Protein AF-A0A959NIM5-F1 (afdb_monomer_lite)

Foldseek 3Di:
DVQCQKWKAFQDDDQRPPIRNRDDPVVVVPDPDPVRMDIDGDDDFDQPADDPPGGKGKDKAWDWDDDPPDPDTDTDFIKIFIAPAPDRHPVRCPPPPPTGIDGDDDDD

Sequence (108 aa):
SDLENYVLKPLFSFAGQGVVIDVTQKDLDNIADPENWILQRKVQYADIIPTPDVPAKAEIRMFYFWDENAKRPVAANNLGRMSKGKMIGVRYNKDKEWVGGNCCYFEK

Structure (mmCIF, N/CA/C/O backbone):
data_AF-A0A959NIM5-F1
#
_entry.id   AF-A0A959NIM5-F1
#
loop_
_atom_site.group_PDB
_atom_site.id
_atom_site.type_symbol
_atom_site.label_atom_id
_atom_site.label_alt_id
_atom_site.label_comp_id
_atom_site.label_asym_id
_atom_site.label_entity_id
_atom_site.label_seq_id
_atom_site.pdbx_PDB_ins_code
_atom_site.Cartn_x
_atom_site.Cartn_y
_atom_site.Cartn_z
_atom_site.occupancy
_atom_site.B_iso_or_equiv
_atom_site.auth_seq_id
_atom_site.auth_comp_id
_atom_site.auth_asym_id
_atom_site.auth_atom_id
_atom_site.pdbx_PDB_model_num
ATOM 1 N N . SER A 1 1 ? -13.090 -17.559 15.111 1.00 73.56 1 SER A N 1
ATOM 2 C CA . SER A 1 1 ? -12.327 -17.271 13.881 1.00 73.56 1 SER A CA 1
ATOM 3 C C . SER A 1 1 ? -11.274 -16.218 14.205 1.00 73.56 1 SER A C 1
ATOM 5 O O . SER A 1 1 ? -11.362 -15.644 15.283 1.00 73.56 1 SER A O 1
ATOM 7 N N . ASP A 1 2 ? -10.284 -16.007 13.336 1.00 91.75 2 ASP A N 1
ATOM 8 C CA . ASP A 1 2 ? -9.166 -15.054 13.500 1.00 91.75 2 ASP A CA 1
ATOM 9 C C . ASP A 1 2 ? -9.282 -13.843 12.545 1.00 91.75 2 ASP A C 1
ATOM 11 O O . ASP A 1 2 ? -8.280 -13.267 12.105 1.00 91.75 2 ASP A O 1
ATOM 15 N N . LEU A 1 3 ? -10.523 -13.478 12.187 1.00 93.75 3 LEU A N 1
ATOM 16 C CA . LEU A 1 3 ? -10.856 -12.489 11.150 1.00 93.75 3 LEU A CA 1
ATOM 17 C C . LEU A 1 3 ? -10.297 -11.093 11.436 1.00 93.75 3 LEU A C 1
ATOM 19 O O . LEU A 1 3 ? -10.039 -10.332 10.504 1.00 93.75 3 LEU A O 1
ATOM 23 N N . GLU A 1 4 ? -10.030 -10.763 12.698 1.00 90.62 4 GLU A N 1
ATOM 24 C CA . GLU A 1 4 ? -9.379 -9.519 13.099 1.00 90.62 4 GLU A CA 1
ATOM 25 C C . GLU A 1 4 ? -7.996 -9.336 12.457 1.00 90.62 4 GLU A C 1
ATOM 27 O O . GLU A 1 4 ? -7.542 -8.199 12.308 1.00 90.62 4 GLU A O 1
ATOM 32 N N . ASN A 1 5 ? -7.361 -10.426 12.011 1.00 92.81 5 ASN A N 1
ATOM 33 C CA . ASN A 1 5 ? -6.074 -10.433 11.320 1.00 92.81 5 ASN A CA 1
ATOM 34 C C . ASN A 1 5 ? -6.195 -10.338 9.795 1.00 92.81 5 ASN A C 1
ATOM 36 O O . ASN A 1 5 ? -5.178 -10.434 9.110 1.00 92.81 5 ASN A O 1
ATOM 40 N N . TYR A 1 6 ? -7.393 -10.148 9.239 1.00 94.06 6 TYR A N 1
ATOM 41 C CA . TYR A 1 6 ? -7.635 -10.141 7.797 1.00 94.06 6 TYR A CA 1
ATOM 42 C C . TYR A 1 6 ? -8.339 -8.868 7.335 1.00 94.06 6 TYR A C 1
ATOM 44 O O . TYR A 1 6 ? -9.096 -8.241 8.067 1.00 94.06 6 TYR A O 1
ATOM 52 N N . VAL A 1 7 ? -8.070 -8.489 6.090 1.00 93.00 7 VAL A N 1
ATOM 53 C CA . VAL A 1 7 ? -8.846 -7.508 5.334 1.00 93.00 7 VAL A CA 1
ATOM 54 C C . VAL A 1 7 ? -9.538 -8.221 4.183 1.00 93.00 7 VAL A C 1
ATOM 56 O O . VAL A 1 7 ? -8.939 -9.073 3.523 1.00 93.00 7 VAL A O 1
ATOM 59 N N . LEU A 1 8 ? -10.787 -7.859 3.931 1.00 94.12 8 LEU A N 1
ATOM 60 C CA . LEU A 1 8 ? -11.576 -8.376 2.823 1.00 94.12 8 LEU A CA 1
ATOM 61 C C . LEU A 1 8 ? -11.510 -7.365 1.677 1.00 94.12 8 LEU A C 1
ATOM 63 O O . LEU A 1 8 ? -11.787 -6.176 1.868 1.00 94.12 8 LEU A O 1
ATOM 67 N N . LYS A 1 9 ? -11.093 -7.823 0.496 1.00 93.12 9 LYS A N 1
ATOM 68 C CA . LYS A 1 9 ? -10.890 -6.973 -0.680 1.00 93.12 9 LYS A CA 1
ATOM 69 C C . LYS A 1 9 ? -11.638 -7.529 -1.888 1.00 93.12 9 LYS A C 1
ATOM 71 O O . LYS A 1 9 ? -11.490 -8.716 -2.169 1.00 93.12 9 LYS A O 1
ATOM 76 N N . PRO A 1 10 ? -12.362 -6.695 -2.642 1.00 92.62 10 PRO A N 1
ATOM 77 C CA . PRO A 1 10 ? -12.860 -7.087 -3.953 1.00 92.62 10 PRO A CA 1
ATOM 78 C C . PRO A 1 10 ? -11.693 -7.142 -4.952 1.00 92.62 10 PRO A C 1
ATOM 80 O O . PRO A 1 10 ? -10.829 -6.257 -4.958 1.00 92.62 10 PRO A O 1
ATOM 83 N N . LEU A 1 11 ? -11.672 -8.163 -5.809 1.00 90.56 11 LEU A N 1
ATOM 84 C CA . LEU A 1 11 ? -10.654 -8.346 -6.853 1.00 90.56 11 LEU A CA 1
ATOM 85 C C . LEU A 1 11 ? -10.681 -7.201 -7.870 1.00 90.56 11 LEU A C 1
ATOM 87 O O . LEU A 1 11 ? -9.636 -6.727 -8.314 1.00 90.56 11 LEU A O 1
ATOM 91 N N . PHE A 1 12 ? -11.880 -6.711 -8.179 1.00 85.12 12 PHE A N 1
ATOM 92 C CA . PHE A 1 12 ? -12.110 -5.616 -9.112 1.00 85.12 12 PHE A CA 1
ATOM 93 C C . PHE A 1 12 ? -12.582 -4.377 -8.345 1.00 85.12 12 PHE A C 1
ATOM 95 O O . PHE A 1 12 ? -13.771 -4.077 -8.282 1.00 85.12 12 PHE A O 1
ATOM 102 N N . SER A 1 13 ? -11.647 -3.646 -7.732 1.00 74.44 13 SER A N 1
ATOM 103 C CA . SER A 1 13 ? -11.927 -2.315 -7.177 1.00 74.44 13 SER A CA 1
ATOM 104 C C . SER A 1 13 ? -10.965 -1.260 -7.677 1.00 74.44 13 SER A C 1
ATOM 106 O O . SER A 1 13 ? -9.771 -1.494 -7.864 1.00 74.44 13 SER A O 1
ATOM 108 N N . PHE A 1 14 ? -11.494 -0.050 -7.831 1.00 60.19 14 PHE A N 1
ATOM 109 C CA . PHE A 1 14 ? -10.698 1.127 -8.120 1.00 60.19 14 PHE A CA 1
ATOM 110 C C . PHE A 1 14 ? -10.446 1.924 -6.834 1.00 60.19 14 PHE A C 1
ATOM 112 O O . PHE A 1 14 ? -11.336 2.100 -6.002 1.00 60.19 14 PHE A O 1
ATOM 119 N N . ALA A 1 15 ? -9.207 2.390 -6.651 1.00 62.06 15 ALA A N 1
ATOM 120 C CA . ALA A 1 15 ? -8.782 3.249 -5.538 1.00 62.06 15 ALA A CA 1
ATOM 121 C C . ALA A 1 15 ? -9.094 2.735 -4.107 1.00 62.06 15 ALA A C 1
ATOM 123 O O . ALA A 1 15 ? -9.179 3.531 -3.172 1.00 62.06 15 ALA A O 1
ATOM 124 N N . GLY A 1 16 ? -9.230 1.417 -3.913 1.00 61.09 16 GLY A N 1
ATOM 125 C CA . GLY A 1 16 ? -9.499 0.815 -2.600 1.00 61.09 16 GLY A CA 1
ATOM 126 C C . GLY A 1 16 ? -10.950 0.946 -2.121 1.00 61.09 16 GLY A C 1
ATOM 127 O O . GLY A 1 16 ? -11.218 0.771 -0.933 1.00 61.09 16 GLY A O 1
ATOM 128 N N . GLN A 1 17 ? -11.891 1.261 -3.015 1.00 70.38 17 GLN A N 1
ATOM 129 C CA . GLN A 1 17 ? -13.317 1.200 -2.697 1.00 70.38 17 GLN A CA 1
ATOM 130 C C . GLN A 1 17 ? -13.754 -0.246 -2.421 1.00 70.38 17 GLN A C 1
ATOM 132 O O . GLN A 1 17 ? -13.360 -1.165 -3.131 1.00 70.38 17 GLN A O 1
ATOM 137 N N . GLY A 1 18 ? -14.562 -0.445 -1.377 1.00 81.62 18 GLY A N 1
ATOM 138 C CA . GLY A 1 18 ? -15.073 -1.766 -0.992 1.00 81.62 18 GLY A CA 1
ATOM 139 C C . GLY A 1 18 ? -14.138 -2.603 -0.112 1.00 81.62 18 GLY A C 1
ATOM 140 O O . GLY A 1 18 ? -14.501 -3.712 0.256 1.00 81.62 18 GLY A O 1
ATOM 141 N N . VAL A 1 19 ? -12.959 -2.093 0.267 1.00 88.19 19 VAL A N 1
ATOM 142 C CA . VAL A 1 19 ? -12.075 -2.793 1.213 1.00 88.19 19 VAL A CA 1
ATOM 143 C C . VAL A 1 19 ? -12.641 -2.711 2.632 1.00 88.19 19 VAL A C 1
ATOM 145 O O . VAL A 1 19 ? -12.777 -1.618 3.186 1.00 88.19 19 VAL A O 1
ATOM 148 N N . VAL A 1 20 ? -12.899 -3.866 3.246 1.00 90.44 20 VAL A N 1
ATOM 149 C CA . VAL A 1 20 ? -13.317 -3.978 4.649 1.00 90.44 20 VAL A CA 1
ATOM 150 C C . VAL A 1 20 ? -12.094 -4.320 5.495 1.00 90.44 20 VAL A C 1
ATOM 152 O O . VAL A 1 20 ? -11.465 -5.363 5.317 1.00 90.44 20 VAL A O 1
ATOM 155 N N . ILE A 1 21 ? -11.716 -3.403 6.389 1.00 86.06 21 ILE A N 1
ATOM 156 C CA . ILE A 1 21 ? -10.507 -3.546 7.214 1.00 86.06 21 ILE A CA 1
ATOM 157 C C . ILE A 1 21 ? -10.778 -4.435 8.425 1.00 86.06 21 ILE A C 1
ATOM 159 O O . ILE A 1 21 ? -9.975 -5.305 8.739 1.00 86.06 21 ILE A O 1
ATOM 163 N N . ASP A 1 22 ? -11.884 -4.202 9.121 1.00 88.25 22 ASP A N 1
ATOM 164 C CA . ASP A 1 22 ? -12.235 -4.919 10.343 1.00 88.25 22 ASP A CA 1
ATOM 165 C C . ASP A 1 22 ? -13.335 -5.924 10.005 1.00 88.25 22 ASP A C 1
ATOM 167 O O . ASP A 1 22 ? -14.516 -5.668 10.211 1.00 88.25 22 ASP A O 1
ATOM 171 N N . VAL A 1 23 ? -12.914 -7.026 9.377 1.00 93.62 23 VAL A N 1
ATOM 172 C CA . VAL A 1 23 ? -13.804 -8.063 8.847 1.00 93.62 23 VAL A CA 1
ATOM 173 C C . VAL A 1 23 ? -14.526 -8.773 9.984 1.00 93.62 23 VAL A C 1
ATOM 175 O O . VAL A 1 23 ? -13.910 -9.259 10.933 1.00 93.62 23 VAL A O 1
ATOM 178 N N . THR A 1 24 ? -15.839 -8.888 9.850 1.00 95.06 24 THR A N 1
ATOM 179 C CA . THR A 1 24 ? -16.698 -9.691 10.714 1.00 95.06 24 THR A CA 1
ATOM 180 C C . THR A 1 24 ? -17.233 -10.901 9.957 1.00 95.06 24 THR A C 1
ATOM 182 O O . THR A 1 24 ? -17.240 -10.930 8.727 1.00 95.06 24 THR A O 1
ATOM 185 N N . GLN A 1 25 ? -17.734 -11.904 10.682 1.00 95.38 25 GLN A N 1
ATOM 186 C CA . GLN A 1 25 ? -18.388 -13.053 10.047 1.00 95.38 25 GLN A CA 1
ATOM 187 C C . GLN A 1 25 ? -19.575 -12.613 9.175 1.00 95.38 25 GLN A C 1
ATOM 189 O O . GLN A 1 25 ? -19.734 -13.085 8.057 1.00 95.38 25 GLN A O 1
ATOM 194 N N . LYS A 1 26 ? -20.329 -11.610 9.641 1.00 95.56 26 LYS A N 1
ATOM 195 C CA . LYS A 1 26 ? -21.452 -11.027 8.906 1.00 95.56 26 LYS A CA 1
ATOM 196 C C . LYS A 1 26 ? -21.030 -10.429 7.560 1.00 95.56 26 LYS A C 1
ATOM 198 O O . LYS A 1 26 ? -21.818 -10.464 6.621 1.00 95.56 26 LYS A O 1
ATOM 203 N N . ASP A 1 27 ? -19.827 -9.868 7.450 1.00 94.69 27 ASP A N 1
ATOM 204 C CA . ASP A 1 27 ? -19.350 -9.326 6.173 1.00 94.69 27 ASP A CA 1
ATOM 205 C C . ASP A 1 27 ? -19.138 -10.436 5.146 1.00 94.69 27 ASP A C 1
ATOM 207 O O . ASP A 1 27 ? -19.450 -10.231 3.981 1.00 94.69 27 ASP A O 1
ATOM 211 N N . LEU A 1 28 ? -18.669 -11.610 5.585 1.00 94.38 28 LEU A N 1
ATOM 212 C CA . LEU A 1 28 ? -18.478 -12.785 4.731 1.00 94.38 28 LEU A CA 1
ATOM 213 C C . LEU A 1 28 ? -19.809 -13.405 4.314 1.00 94.38 28 LEU A C 1
ATOM 215 O O . LEU A 1 28 ? -20.003 -13.712 3.142 1.00 94.38 28 LEU A O 1
ATOM 219 N N . ASP A 1 29 ? -20.732 -13.541 5.264 1.00 95.25 29 ASP A N 1
ATOM 220 C CA . ASP A 1 29 ? -22.033 -14.169 5.029 1.00 95.25 29 ASP A CA 1
ATOM 221 C C . ASP A 1 29 ? -22.904 -13.361 4.047 1.00 95.25 29 ASP A C 1
ATOM 223 O O . ASP A 1 29 ? -23.781 -13.917 3.393 1.00 95.25 29 ASP A O 1
ATOM 227 N N . ASN A 1 30 ? -22.664 -12.049 3.930 1.00 94.81 30 ASN A N 1
ATOM 228 C CA . ASN A 1 30 ? -23.399 -11.158 3.027 1.00 94.81 30 ASN A CA 1
ATOM 229 C C . ASN A 1 30 ? -22.765 -11.021 1.629 1.00 94.81 30 ASN A C 1
ATOM 231 O O . ASN A 1 30 ?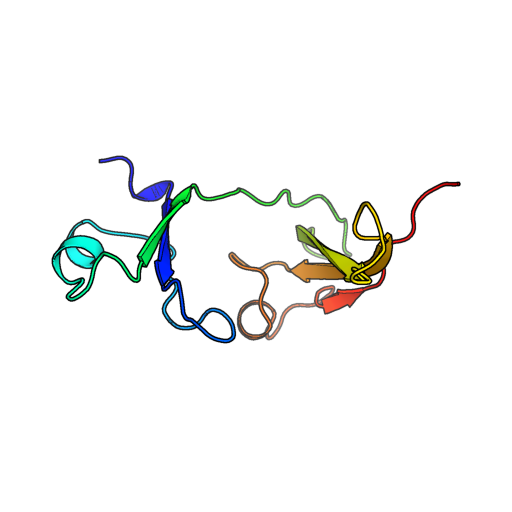 -23.273 -10.245 0.815 1.00 94.81 30 ASN A O 1
ATOM 235 N N . ILE A 1 31 ? -21.663 -11.719 1.331 1.00 93.00 31 ILE A N 1
ATOM 236 C CA . ILE A 1 31 ? -21.050 -11.675 -0.003 1.00 93.00 31 ILE A CA 1
ATOM 237 C C . ILE A 1 31 ? -21.896 -12.502 -0.974 1.00 93.00 31 ILE A C 1
ATOM 239 O O . ILE A 1 31 ? -22.005 -13.715 -0.826 1.00 93.00 31 ILE A O 1
ATOM 243 N N . ALA A 1 32 ? -22.452 -11.847 -1.996 1.00 93.31 32 ALA A N 1
ATOM 244 C CA . ALA A 1 32 ? -23.234 -12.518 -3.034 1.00 93.31 32 ALA A CA 1
ATOM 245 C C . ALA A 1 32 ? -22.367 -13.369 -3.983 1.00 93.31 32 ALA A C 1
ATOM 247 O O . ALA A 1 32 ? -22.731 -14.508 -4.257 1.00 93.31 32 ALA A O 1
ATOM 248 N N . ASP A 1 33 ? -21.211 -12.838 -4.414 1.00 93.75 33 ASP A N 1
ATOM 249 C CA . ASP A 1 33 ? -20.307 -13.471 -5.394 1.00 93.75 33 ASP A CA 1
ATOM 250 C C . ASP A 1 33 ? -18.891 -13.675 -4.800 1.00 93.75 33 ASP A C 1
ATOM 252 O O . ASP A 1 33 ? -17.990 -12.864 -5.058 1.00 93.75 33 ASP A O 1
ATOM 256 N N . PRO A 1 34 ? -18.663 -14.690 -3.939 1.00 93.62 34 PRO A N 1
ATOM 257 C CA . PRO A 1 34 ? -17.408 -14.867 -3.199 1.00 93.62 34 PRO A CA 1
ATOM 258 C C . PRO A 1 34 ? -16.148 -14.980 -4.064 1.00 93.62 34 PRO A C 1
ATOM 260 O O . PRO A 1 34 ? -15.072 -14.578 -3.624 1.00 93.62 34 PRO A O 1
ATOM 263 N N . GLU A 1 35 ? -16.260 -15.476 -5.296 1.00 94.38 35 GLU A N 1
ATOM 264 C CA . GLU A 1 35 ? -15.155 -15.600 -6.253 1.00 94.38 35 GLU A CA 1
ATOM 265 C C . GLU A 1 35 ? -14.540 -14.253 -6.653 1.00 94.38 35 GLU A C 1
ATOM 267 O O . GLU A 1 35 ? -13.393 -14.203 -7.094 1.00 94.38 35 GLU A O 1
ATOM 272 N N . ASN A 1 36 ? -15.277 -13.155 -6.462 1.00 94.25 36 ASN A N 1
ATOM 273 C CA . ASN A 1 36 ? -14.819 -11.799 -6.750 1.00 94.25 36 ASN A CA 1
ATOM 274 C C . ASN A 1 36 ? -14.132 -11.130 -5.553 1.00 94.25 36 ASN A C 1
ATOM 276 O O . ASN A 1 36 ? -13.843 -9.930 -5.602 1.00 94.25 36 ASN A O 1
ATOM 280 N N . TRP A 1 37 ? -13.851 -11.877 -4.483 1.00 94.75 37 TRP A N 1
ATOM 281 C CA . TRP A 1 37 ? -13.272 -11.363 -3.248 1.00 94.75 37 TRP A CA 1
ATOM 282 C C . TRP A 1 37 ? -12.069 -12.181 -2.789 1.00 94.75 37 TRP A C 1
ATOM 284 O O . TRP A 1 37 ? -11.923 -13.365 -3.078 1.00 94.75 37 TRP A O 1
ATOM 294 N N . ILE A 1 38 ? -11.192 -11.532 -2.028 1.00 95.31 38 ILE A N 1
ATOM 295 C CA . ILE A 1 38 ? -10.058 -12.174 -1.375 1.00 95.31 38 ILE A CA 1
ATOM 296 C C . ILE A 1 38 ? -9.953 -11.727 0.081 1.00 95.31 38 ILE A C 1
ATOM 298 O O . ILE A 1 38 ? -10.033 -10.536 0.400 1.00 95.31 38 ILE A O 1
ATOM 302 N N . LEU A 1 39 ? -9.725 -12.697 0.965 1.00 95.19 39 LEU A N 1
ATOM 303 C CA . LEU A 1 39 ? -9.259 -12.447 2.322 1.00 95.19 39 LEU A CA 1
ATOM 304 C C . LEU A 1 39 ? -7.738 -12.388 2.321 1.00 95.19 39 LEU A C 1
ATOM 306 O O . LEU A 1 39 ? -7.053 -13.363 2.017 1.00 95.19 39 LEU A O 1
ATOM 310 N N . GLN A 1 40 ? -7.202 -11.231 2.688 1.00 94.12 40 GLN A N 1
ATOM 311 C CA . GLN A 1 40 ? -5.769 -11.006 2.772 1.00 94.12 40 GLN A CA 1
ATOM 312 C C . GLN A 1 40 ? -5.382 -10.738 4.221 1.00 94.12 40 GLN A C 1
ATOM 314 O O . GLN A 1 40 ? -5.968 -9.880 4.876 1.00 94.12 40 GLN A O 1
ATOM 319 N N . ARG A 1 41 ? -4.360 -11.434 4.720 1.00 93.31 41 ARG A N 1
ATOM 320 C CA . ARG A 1 41 ? -3.826 -11.177 6.060 1.00 93.31 41 ARG A CA 1
ATOM 321 C C . ARG A 1 41 ? -3.333 -9.726 6.170 1.00 93.31 41 ARG A C 1
ATOM 323 O O . ARG A 1 41 ? -2.666 -9.215 5.266 1.00 93.31 41 ARG A O 1
ATOM 330 N N . LYS A 1 42 ? -3.674 -9.062 7.275 1.00 89.31 42 LYS A N 1
ATOM 331 C CA . LYS A 1 42 ? -3.222 -7.713 7.619 1.00 89.31 42 LYS A CA 1
ATOM 332 C C . LYS A 1 42 ? -1.706 -7.697 7.729 1.00 89.31 42 LYS A C 1
ATOM 334 O O . LYS A 1 42 ? -1.097 -8.587 8.317 1.00 89.31 42 LYS A O 1
ATOM 339 N N . VAL A 1 43 ? -1.117 -6.636 7.197 1.00 87.19 43 VAL A N 1
ATOM 340 C CA . VAL A 1 43 ? 0.283 -6.300 7.428 1.00 87.19 43 VAL A CA 1
ATOM 341 C C . VAL A 1 43 ? 0.307 -5.112 8.373 1.00 87.19 43 VAL A C 1
ATOM 343 O O . VAL A 1 43 ? -0.342 -4.094 8.118 1.00 87.19 43 VAL A O 1
ATOM 346 N N . GLN A 1 44 ? 1.048 -5.246 9.468 1.00 85.94 44 GLN A N 1
ATOM 347 C CA . GLN A 1 44 ? 1.344 -4.117 10.331 1.00 85.94 44 GLN A CA 1
ATOM 348 C C . GLN A 1 44 ? 2.502 -3.335 9.717 1.00 85.94 44 GLN A C 1
ATOM 350 O O . GLN A 1 44 ? 3.639 -3.797 9.679 1.00 85.94 44 GLN A O 1
ATOM 355 N N . TYR A 1 45 ? 2.197 -2.145 9.215 1.00 88.38 45 TYR A N 1
ATOM 356 C CA . TYR A 1 45 ? 3.218 -1.207 8.772 1.00 88.38 45 TYR A CA 1
ATOM 357 C C . TYR A 1 45 ? 3.990 -0.683 9.981 1.00 88.38 45 TYR A C 1
ATOM 359 O O . TYR A 1 45 ? 3.379 -0.280 10.972 1.00 88.38 45 TYR A O 1
ATOM 367 N N . ALA A 1 46 ? 5.315 -0.671 9.877 1.00 90.12 46 ALA A N 1
ATOM 368 C CA . ALA A 1 46 ? 6.178 -0.157 10.924 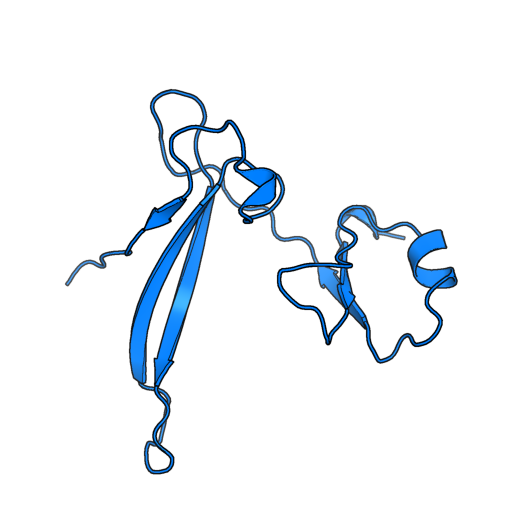1.00 90.12 46 ALA A CA 1
ATOM 369 C C . ALA A 1 46 ? 6.246 1.383 10.871 1.00 90.12 46 ALA A C 1
ATOM 371 O O . ALA A 1 46 ? 6.466 1.971 9.809 1.00 90.12 46 ALA A O 1
ATOM 372 N N . ASP A 1 47 ? 6.069 2.020 12.027 1.00 91.00 47 ASP A N 1
ATOM 373 C CA . ASP A 1 47 ? 6.114 3.474 12.232 1.00 91.00 47 ASP A CA 1
ATOM 374 C C . ASP A 1 47 ? 7.566 3.959 12.378 1.00 91.00 47 ASP A C 1
ATOM 376 O O . ASP A 1 47 ? 7.987 4.405 13.443 1.00 91.00 47 ASP A O 1
ATOM 380 N N . ILE A 1 48 ? 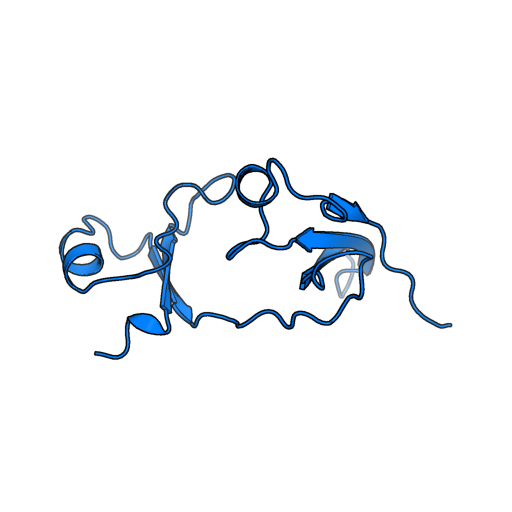8.372 3.780 11.330 1.00 92.44 48 ILE A N 1
ATOM 381 C CA . ILE A 1 48 ? 9.838 3.899 11.428 1.00 92.44 48 ILE A CA 1
ATOM 382 C C . ILE A 1 48 ? 10.415 5.183 10.849 1.00 92.44 48 ILE A C 1
ATOM 384 O O . ILE A 1 48 ? 11.608 5.411 11.015 1.00 92.44 48 ILE A O 1
ATOM 388 N N . ILE A 1 49 ? 9.625 6.003 10.153 1.00 93.25 49 ILE A N 1
ATOM 389 C CA . ILE A 1 49 ? 10.142 7.237 9.560 1.00 93.25 49 ILE A CA 1
ATOM 390 C C . ILE A 1 49 ? 9.929 8.382 10.549 1.00 93.25 49 ILE A C 1
ATOM 392 O O . ILE A 1 49 ? 8.778 8.771 10.766 1.00 93.25 49 ILE A O 1
ATOM 396 N N . PRO A 1 50 ? 10.996 8.937 11.154 1.00 95.75 50 PRO A N 1
ATOM 397 C CA . PRO A 1 50 ? 10.854 10.041 12.088 1.00 95.75 50 PRO A CA 1
ATOM 398 C C . PRO A 1 50 ? 10.303 11.274 11.374 1.00 95.75 50 PRO A C 1
ATOM 400 O O . PRO A 1 50 ? 10.740 11.628 10.279 1.00 95.75 50 PRO A O 1
ATOM 403 N N . THR A 1 51 ? 9.361 11.947 12.020 1.00 94.88 51 THR A N 1
ATOM 404 C CA . THR A 1 51 ? 8.854 13.262 11.618 1.00 94.88 51 THR A CA 1
ATOM 405 C C . THR A 1 51 ? 8.816 14.158 12.861 1.00 94.88 51 THR A C 1
ATOM 407 O O . THR A 1 51 ? 8.938 13.644 13.974 1.00 94.88 51 THR A O 1
ATOM 410 N N . PRO A 1 52 ? 8.663 15.486 12.721 1.00 96.31 52 PRO A N 1
ATOM 411 C CA . PRO A 1 52 ? 8.631 16.406 13.866 1.00 96.31 52 PRO A CA 1
ATOM 412 C C . PRO A 1 52 ? 7.511 16.174 14.895 1.00 96.31 52 PRO A C 1
ATOM 414 O O . PRO A 1 52 ? 7.555 16.748 15.977 1.00 96.31 52 PRO A O 1
ATOM 417 N N . ASP A 1 53 ? 6.507 15.369 14.558 1.00 93.25 53 ASP A N 1
ATOM 418 C CA . ASP A 1 53 ? 5.352 15.039 15.389 1.00 93.25 53 ASP A CA 1
ATOM 419 C C . ASP A 1 53 ? 5.303 13.536 15.739 1.00 93.25 53 ASP A C 1
ATOM 421 O O . ASP A 1 53 ? 5.945 13.101 16.692 1.00 93.25 53 ASP A O 1
ATOM 425 N N . VAL A 1 54 ? 4.548 12.724 14.993 1.00 93.50 54 VAL A N 1
ATOM 426 C CA . VAL A 1 54 ? 4.423 11.276 15.200 1.00 93.50 54 VAL A CA 1
ATOM 427 C C . VAL A 1 54 ? 5.054 10.541 14.026 1.00 93.50 54 VAL A C 1
ATOM 429 O O . VAL A 1 54 ? 4.785 10.936 12.894 1.00 93.50 54 VAL A O 1
ATOM 432 N N . PRO A 1 55 ? 5.822 9.459 14.238 1.00 94.94 55 PRO A N 1
ATOM 433 C CA . PRO A 1 55 ? 6.471 8.761 13.138 1.00 94.94 55 PRO A CA 1
ATOM 434 C C . PRO A 1 55 ? 5.491 8.347 12.037 1.00 94.94 55 PRO A C 1
ATOM 436 O O . PRO A 1 55 ? 4.335 7.991 12.285 1.00 94.94 55 PRO A O 1
ATOM 439 N N . ALA A 1 56 ? 5.964 8.399 10.799 1.00 94.25 56 ALA A N 1
ATOM 440 C CA . ALA A 1 56 ? 5.203 7.996 9.634 1.00 94.25 56 ALA A CA 1
ATOM 441 C C . ALA A 1 56 ? 5.559 6.569 9.194 1.00 94.25 56 ALA A C 1
ATOM 443 O O . ALA A 1 56 ? 6.670 6.067 9.381 1.00 94.25 56 ALA A O 1
ATOM 444 N N . LYS A 1 57 ? 4.589 5.937 8.538 1.00 93.62 57 LYS A N 1
ATOM 445 C CA . LYS A 1 57 ? 4.704 4.649 7.851 1.00 93.62 57 LYS A CA 1
ATOM 446 C C . LYS A 1 57 ? 5.068 4.895 6.400 1.00 93.62 57 LYS A C 1
ATOM 448 O O . LYS A 1 57 ? 4.594 5.867 5.804 1.00 93.62 57 LYS A O 1
ATOM 453 N N . ALA A 1 58 ? 5.808 3.961 5.817 1.00 91.69 58 ALA A N 1
ATOM 454 C CA . ALA A 1 58 ? 6.151 3.978 4.405 1.00 91.69 58 ALA A CA 1
ATOM 455 C C . ALA A 1 58 ? 5.623 2.731 3.690 1.00 91.69 58 ALA A C 1
ATOM 457 O O . ALA A 1 58 ? 5.668 1.617 4.209 1.00 91.69 58 ALA A O 1
ATOM 458 N N . GLU A 1 59 ? 5.166 2.926 2.460 1.00 92.81 59 GLU A N 1
ATOM 459 C CA . GLU A 1 59 ? 4.989 1.863 1.480 1.00 92.81 59 GLU A CA 1
ATOM 460 C C . GLU A 1 59 ? 5.741 2.240 0.208 1.00 92.81 59 GLU A C 1
ATOM 462 O O . GLU A 1 59 ? 5.615 3.364 -0.272 1.00 92.81 59 GLU A O 1
ATOM 467 N N . ILE A 1 60 ? 6.507 1.306 -0.350 1.00 92.56 60 ILE A N 1
ATOM 468 C CA . ILE A 1 60 ? 7.248 1.524 -1.591 1.00 92.56 60 ILE A CA 1
ATOM 469 C C . ILE A 1 60 ? 6.521 0.797 -2.715 1.00 92.56 60 ILE A C 1
ATOM 471 O O . ILE A 1 60 ? 6.373 -0.425 -2.697 1.00 92.56 60 ILE A O 1
ATOM 475 N N . ARG A 1 61 ? 6.078 1.555 -3.713 1.00 94.25 61 ARG A N 1
ATOM 476 C CA . ARG A 1 61 ? 5.529 1.014 -4.952 1.00 94.25 61 ARG A CA 1
ATOM 477 C C . ARG A 1 61 ? 6.622 0.968 -6.004 1.00 94.25 61 ARG A C 1
ATOM 479 O O . ARG A 1 61 ? 7.156 2.006 -6.374 1.00 94.25 61 ARG A O 1
ATOM 486 N N . MET A 1 62 ? 6.908 -0.224 -6.506 1.00 94.81 62 MET A N 1
ATOM 487 C CA . MET A 1 62 ? 7.896 -0.443 -7.557 1.00 94.81 62 MET A CA 1
ATOM 488 C C . MET A 1 62 ? 7.209 -0.477 -8.921 1.00 94.81 62 MET A C 1
ATOM 490 O O . MET A 1 62 ? 6.194 -1.154 -9.088 1.00 94.81 62 MET A O 1
ATOM 494 N N . PHE A 1 63 ? 7.764 0.244 -9.890 1.0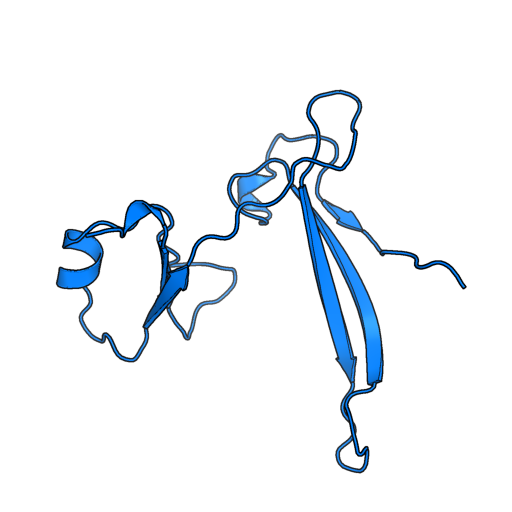0 95.00 63 PHE A N 1
ATOM 495 C CA . PHE A 1 63 ? 7.290 0.253 -11.270 1.00 95.00 63 PHE A CA 1
ATOM 496 C C . PHE A 1 63 ? 8.274 -0.503 -12.142 1.00 95.00 63 PHE A C 1
ATOM 498 O O . PHE A 1 63 ? 9.486 -0.292 -12.059 1.00 95.00 63 PHE A O 1
ATOM 505 N N . TYR A 1 64 ? 7.732 -1.345 -13.009 1.00 95.69 64 TYR A N 1
ATOM 506 C CA . TYR A 1 64 ? 8.505 -2.117 -13.959 1.00 95.69 64 TYR A CA 1
ATOM 507 C C . TYR A 1 64 ? 7.953 -1.917 -15.364 1.00 95.69 64 TYR A C 1
ATOM 509 O O . TYR A 1 64 ? 6.737 -1.858 -15.545 1.00 95.69 64 TYR A O 1
ATOM 517 N N . PHE A 1 65 ? 8.847 -1.873 -16.346 1.00 96.06 65 PHE A N 1
ATOM 518 C CA . PHE A 1 65 ? 8.489 -2.056 -17.747 1.00 96.06 65 PHE A CA 1
ATOM 519 C C . PHE A 1 65 ? 8.849 -3.469 -18.175 1.00 96.06 65 PHE A C 1
ATOM 521 O O . PHE A 1 65 ? 9.935 -3.962 -17.865 1.00 96.06 65 PHE A O 1
ATOM 528 N N . TRP A 1 66 ? 7.937 -4.119 -18.887 1.00 97.06 66 TRP A N 1
ATOM 529 C CA . TRP A 1 66 ? 8.171 -5.439 -19.446 1.00 97.06 66 TRP A CA 1
ATOM 530 C C . TRP A 1 66 ? 7.928 -5.392 -20.949 1.00 97.06 66 TRP A C 1
ATOM 532 O O . TRP A 1 66 ? 6.790 -5.382 -21.401 1.00 97.06 66 TRP A O 1
ATOM 542 N N . ASP A 1 67 ? 9.024 -5.313 -21.700 1.00 95.12 67 ASP A N 1
ATOM 543 C CA . ASP A 1 67 ? 9.004 -5.491 -23.150 1.00 95.12 67 ASP A CA 1
ATOM 544 C C . ASP A 1 67 ? 8.711 -6.959 -23.489 1.00 95.12 67 ASP A C 1
ATOM 546 O O . ASP A 1 67 ? 9.232 -7.855 -22.822 1.00 95.12 67 ASP A O 1
ATOM 550 N N . GLU A 1 68 ? 7.916 -7.210 -24.530 1.00 95.19 68 GLU A N 1
ATOM 551 C CA . GLU A 1 68 ? 7.513 -8.562 -24.946 1.00 95.19 68 GLU A CA 1
ATOM 552 C C . GLU A 1 68 ? 8.711 -9.491 -25.208 1.00 95.19 68 GLU A C 1
ATOM 554 O O . GLU A 1 68 ? 8.63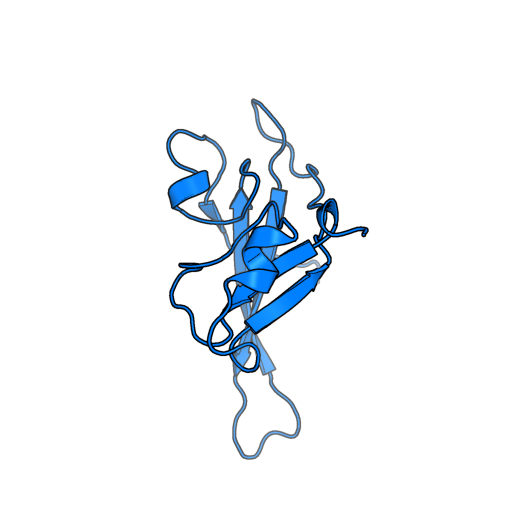5 -10.691 -24.945 1.00 95.19 68 GLU A O 1
ATOM 559 N N . ASN A 1 69 ? 9.842 -8.944 -25.665 1.00 96.06 69 ASN A N 1
ATOM 560 C CA . ASN A 1 69 ? 11.052 -9.709 -25.973 1.00 96.06 69 ASN A CA 1
ATOM 561 C C . ASN A 1 69 ? 12.022 -9.815 -24.784 1.00 96.06 69 ASN A C 1
ATOM 563 O O . ASN A 1 69 ? 13.044 -10.507 -24.863 1.00 96.06 69 ASN A O 1
ATOM 567 N N . ALA A 1 70 ? 11.747 -9.130 -23.672 1.00 94.62 70 ALA A N 1
ATOM 568 C CA . ALA A 1 70 ? 12.608 -9.158 -22.500 1.00 94.62 70 ALA A CA 1
ATOM 569 C C . ALA A 1 70 ? 12.334 -10.396 -21.632 1.00 94.62 70 ALA A C 1
ATOM 571 O O . ALA A 1 70 ? 11.204 -10.688 -21.244 1.00 94.62 70 ALA A O 1
ATOM 572 N N . LYS A 1 71 ? 13.408 -11.083 -21.217 1.00 96.44 71 LYS A N 1
ATOM 573 C CA . LYS A 1 71 ? 13.331 -12.259 -20.324 1.00 96.44 71 LYS A CA 1
ATOM 574 C C . LYS A 1 71 ? 12.742 -11.955 -18.940 1.00 96.44 71 LYS A C 1
ATOM 576 O O . LYS A 1 71 ? 12.333 -12.876 -18.241 1.00 96.44 71 LYS A O 1
ATOM 581 N N . ARG A 1 72 ? 12.786 -10.693 -18.503 1.00 96.31 72 ARG A N 1
ATOM 582 C CA . ARG A 1 72 ? 12.281 -10.238 -17.202 1.00 96.31 72 ARG A CA 1
ATOM 583 C C . ARG A 1 72 ? 11.885 -8.760 -17.256 1.00 96.31 72 ARG A C 1
ATOM 585 O O . ARG A 1 72 ? 12.519 -8.015 -18.008 1.00 96.31 72 ARG A O 1
ATOM 592 N N . PRO A 1 73 ? 10.922 -8.325 -16.426 1.00 96.50 73 PRO A N 1
ATOM 593 C CA . PRO A 1 73 ? 10.623 -6.912 -16.242 1.00 96.50 73 PRO A CA 1
ATOM 594 C C . PRO A 1 73 ? 11.849 -6.135 -15.741 1.00 96.50 73 PRO A C 1
ATOM 596 O O . PRO A 1 73 ? 12.622 -6.622 -14.911 1.00 96.50 73 PRO A O 1
ATOM 599 N N . VAL A 1 74 ? 12.006 -4.905 -16.221 1.00 94.31 74 VAL A N 1
ATOM 600 C CA . VAL A 1 74 ? 13.073 -3.976 -15.835 1.00 94.31 74 VAL A CA 1
ATOM 601 C C . VAL A 1 74 ? 12.502 -2.939 -14.878 1.00 94.31 74 VAL A C 1
ATOM 603 O O . VAL A 1 74 ? 11.489 -2.307 -15.177 1.00 94.31 74 VAL A O 1
ATOM 606 N N . ALA A 1 75 ? 13.140 -2.774 -13.717 1.00 92.75 75 ALA A N 1
ATOM 607 C CA . ALA A 1 75 ? 12.755 -1.752 -12.751 1.00 92.75 75 ALA A CA 1
ATOM 608 C C . ALA A 1 75 ? 12.952 -0.364 -13.373 1.00 92.75 75 ALA A C 1
ATOM 610 O O . ALA A 1 75 ? 14.046 -0.033 -13.824 1.00 92.75 75 ALA A O 1
ATOM 611 N N . ALA A 1 76 ? 11.885 0.426 -13.408 1.00 92.75 76 ALA A N 1
ATOM 612 C CA . ALA A 1 76 ? 11.855 1.713 -14.093 1.00 92.75 76 ALA A CA 1
ATOM 613 C C . ALA A 1 76 ? 11.859 2.888 -13.114 1.00 92.75 76 ALA A C 1
ATOM 615 O O . ALA A 1 76 ? 12.544 3.887 -13.322 1.00 92.75 76 ALA A O 1
ATOM 616 N N . ASN A 1 77 ? 11.063 2.785 -12.051 1.00 93.88 77 ASN A N 1
ATOM 617 C CA . ASN A 1 77 ? 10.937 3.830 -11.047 1.00 93.88 77 ASN A CA 1
ATOM 618 C C . ASN A 1 77 ? 10.351 3.264 -9.749 1.00 93.88 77 ASN A C 1
ATOM 620 O O . ASN A 1 77 ? 9.963 2.094 -9.679 1.00 93.88 77 ASN A O 1
ATOM 624 N N . ASN A 1 78 ? 10.245 4.105 -8.727 1.00 94.69 78 ASN A N 1
ATOM 625 C CA . ASN A 1 78 ? 9.536 3.785 -7.504 1.00 94.69 78 ASN A CA 1
ATOM 626 C C . ASN A 1 78 ? 8.756 5.005 -6.981 1.00 94.69 78 ASN A C 1
ATOM 628 O O . ASN A 1 78 ? 9.057 6.150 -7.301 1.00 94.69 78 ASN A O 1
ATOM 632 N N . LEU A 1 79 ? 7.741 4.741 -6.165 1.00 95.12 79 LEU A N 1
ATOM 633 C CA . LEU A 1 79 ? 6.972 5.752 -5.451 1.00 95.12 79 LEU A CA 1
ATOM 634 C C . LEU A 1 79 ? 6.891 5.349 -3.983 1.00 95.12 79 LEU A C 1
ATOM 636 O O . LEU A 1 79 ? 6.184 4.403 -3.627 1.00 95.12 79 LEU A O 1
ATOM 640 N N . GLY A 1 80 ? 7.578 6.101 -3.134 1.00 94.00 80 GLY A N 1
ATOM 641 C CA . GLY A 1 80 ? 7.389 6.069 -1.694 1.00 94.00 80 GLY A CA 1
ATOM 642 C C . GLY A 1 80 ? 6.073 6.745 -1.325 1.00 94.00 80 GLY A C 1
ATOM 643 O O . GLY A 1 80 ? 5.798 7.874 -1.727 1.00 94.00 80 GLY A O 1
ATOM 644 N N . ARG A 1 81 ? 5.235 6.064 -0.553 1.00 93.50 81 ARG A N 1
ATOM 645 C CA . ARG A 1 81 ? 3.954 6.570 -0.062 1.00 93.50 81 ARG A CA 1
ATOM 646 C C . ARG A 1 81 ? 3.998 6.625 1.455 1.00 93.50 81 ARG A C 1
ATOM 648 O O . ARG A 1 81 ? 4.022 5.594 2.121 1.00 93.50 81 ARG A O 1
ATOM 655 N N . MET A 1 82 ? 3.993 7.843 1.976 1.00 93.56 82 MET A N 1
ATOM 656 C CA . MET A 1 82 ? 4.060 8.140 3.399 1.00 93.56 82 MET A CA 1
ATOM 657 C C . MET A 1 82 ? 2.661 8.333 3.976 1.00 93.56 82 MET A C 1
ATOM 659 O O . MET A 1 82 ? 1.813 9.013 3.382 1.00 93.56 82 MET A O 1
ATOM 663 N N . SER A 1 83 ? 2.403 7.741 5.139 1.00 93.06 83 SER A N 1
ATOM 664 C CA . SER A 1 83 ? 1.115 7.848 5.820 1.00 93.06 83 SER A CA 1
ATOM 665 C C . SER A 1 83 ? 1.246 7.704 7.328 1.00 93.06 83 SER A C 1
ATOM 667 O O . SER A 1 83 ? 2.069 6.952 7.831 1.00 93.06 83 SER A O 1
ATOM 669 N N . LYS A 1 84 ? 0.333 8.352 8.044 1.00 91.38 84 LYS A N 1
ATOM 670 C CA . LYS A 1 84 ? 0.074 8.146 9.478 1.00 91.38 84 LYS A CA 1
ATOM 671 C C . LYS A 1 84 ? -1.304 7.510 9.702 1.00 91.38 84 LYS A C 1
ATOM 673 O O . LYS A 1 84 ? -1.914 7.606 10.763 1.00 91.38 84 LYS A O 1
ATOM 678 N N . GLY A 1 85 ? -1.913 6.991 8.638 1.00 84.94 85 GLY A N 1
ATOM 679 C CA . GLY A 1 85 ? -3.215 6.336 8.651 1.00 84.94 85 GLY A CA 1
ATOM 680 C C . GLY A 1 85 ? -3.145 4.888 9.111 1.00 84.94 85 GLY A C 1
ATOM 681 O O . GLY A 1 85 ? -2.078 4.282 9.216 1.00 84.94 85 GLY A O 1
ATOM 682 N N . LYS A 1 86 ? -4.327 4.305 9.334 1.00 78.75 86 LYS A N 1
ATOM 683 C CA . LYS A 1 86 ? -4.474 2.844 9.359 1.00 78.75 86 LYS A CA 1
ATOM 684 C C . LYS A 1 86 ? -4.192 2.233 7.977 1.00 78.75 86 LYS A C 1
ATOM 686 O O . LYS A 1 86 ? -3.760 1.093 7.903 1.00 78.75 86 LYS A O 1
ATOM 691 N N . MET A 1 87 ? -4.407 2.996 6.900 1.00 77.62 87 MET A N 1
ATOM 692 C CA . MET A 1 87 ? -4.195 2.579 5.514 1.00 77.62 87 MET A CA 1
ATOM 693 C C . MET A 1 87 ? -3.489 3.681 4.718 1.00 77.62 87 MET A C 1
ATOM 695 O O . MET A 1 87 ? -3.746 4.868 4.929 1.00 77.62 87 MET A O 1
ATOM 699 N N . ILE A 1 88 ? -2.641 3.277 3.769 1.00 82.50 88 ILE A N 1
ATOM 700 C CA . ILE A 1 88 ? -2.009 4.178 2.804 1.00 82.50 88 ILE A CA 1
ATOM 701 C C . ILE A 1 88 ? -3.045 4.619 1.762 1.00 82.50 88 ILE A C 1
ATOM 703 O O . ILE A 1 88 ? -3.372 3.880 0.832 1.00 82.50 88 ILE A O 1
ATOM 707 N N . GLY A 1 89 ? -3.553 5.842 1.888 1.00 76.12 89 GLY A N 1
ATOM 708 C CA . GLY A 1 89 ? -4.487 6.414 0.923 1.00 76.12 89 GLY A CA 1
ATOM 709 C C . GLY A 1 89 ? -4.786 7.881 1.202 1.00 76.12 89 GLY A C 1
ATOM 710 O O . GLY A 1 89 ? -4.716 8.329 2.345 1.00 76.12 89 GLY A O 1
ATOM 711 N N . VAL A 1 90 ? -5.148 8.625 0.152 1.00 71.69 90 VAL A N 1
ATOM 712 C CA . VAL A 1 90 ? -5.345 10.086 0.209 1.00 71.69 90 VAL A CA 1
ATOM 713 C C . VAL A 1 90 ? -6.363 10.475 1.285 1.00 71.69 90 VAL A C 1
ATOM 715 O O . VAL A 1 90 ? -6.107 11.367 2.087 1.00 71.69 90 VAL A O 1
ATOM 718 N N . ARG A 1 91 ? -7.476 9.737 1.387 1.00 76.62 91 ARG A N 1
ATOM 719 C CA . ARG A 1 91 ? -8.525 9.987 2.387 1.00 76.62 91 ARG A CA 1
ATOM 720 C C . ARG A 1 91 ? -8.036 9.837 3.834 1.00 76.62 91 ARG A C 1
ATOM 722 O O . ARG A 1 91 ? -8.502 10.563 4.702 1.00 76.62 91 ARG A O 1
ATOM 729 N N . TYR A 1 92 ? -7.101 8.923 4.095 1.00 78.69 92 TYR A N 1
ATOM 730 C CA . TYR A 1 92 ? -6.578 8.635 5.441 1.00 78.69 92 TYR A CA 1
ATOM 731 C C . TYR A 1 92 ? -5.420 9.548 5.861 1.00 78.69 92 TYR A C 1
ATOM 733 O O . TYR A 1 92 ? -5.003 9.528 7.025 1.00 78.69 92 TYR A O 1
ATOM 741 N N . ASN A 1 93 ? -4.906 10.316 4.901 1.00 82.38 93 ASN A N 1
ATOM 742 C CA . ASN A 1 93 ? -3.857 11.312 5.071 1.00 82.38 93 ASN A CA 1
ATOM 743 C C . ASN A 1 93 ? -4.414 12.734 5.196 1.00 82.38 93 ASN A C 1
ATOM 745 O O . ASN A 1 93 ? -3.640 13.653 5.444 1.00 82.38 93 ASN A O 1
ATOM 749 N N . LYS A 1 94 ? -5.730 12.920 5.027 1.00 82.94 94 LYS A N 1
ATOM 750 C CA . LYS A 1 94 ? -6.373 14.220 5.200 1.00 82.94 94 LYS A CA 1
ATOM 751 C C . LYS A 1 94 ? -6.075 14.759 6.606 1.00 82.94 94 LYS A C 1
ATOM 753 O O . LYS A 1 94 ? -6.161 14.006 7.574 1.00 82.94 94 LYS A O 1
ATOM 758 N N . ASP A 1 95 ? -5.700 16.033 6.672 1.00 88.25 95 ASP A N 1
ATOM 759 C CA . ASP A 1 95 ? -5.376 16.771 7.901 1.00 88.25 95 ASP A CA 1
ATOM 760 C C . ASP A 1 95 ? -4.158 16.227 8.676 1.00 88.25 95 ASP A C 1
ATOM 762 O O . ASP A 1 95 ? -4.008 16.479 9.869 1.00 88.25 95 ASP A O 1
ATOM 766 N N . LYS A 1 96 ? -3.268 15.478 8.008 1.00 90.25 96 LYS A N 1
ATOM 767 C CA . LYS A 1 96 ? -2.003 15.002 8.586 1.00 90.25 96 LYS A CA 1
ATOM 768 C C . LYS A 1 96 ? -0.816 15.664 7.908 1.00 90.25 96 LYS A C 1
ATOM 770 O O . LYS A 1 96 ? -0.790 15.802 6.689 1.00 90.25 96 LYS A O 1
ATOM 775 N N . GLU A 1 97 ? 0.189 16.009 8.700 1.00 92.75 97 GLU A N 1
ATOM 776 C CA . GLU A 1 97 ? 1.454 16.549 8.203 1.00 92.75 97 GLU A CA 1
ATOM 777 C C . GLU A 1 97 ? 2.461 15.432 7.915 1.00 92.75 97 GLU A C 1
ATOM 779 O O . GLU A 1 97 ? 2.311 14.315 8.414 1.00 92.75 97 GLU A O 1
ATOM 784 N N . TRP A 1 98 ? 3.510 15.723 7.140 1.00 92.62 98 TRP A N 1
ATOM 785 C CA . TRP A 1 98 ? 4.605 14.778 6.854 1.00 92.62 98 TRP A CA 1
ATOM 786 C C . TRP A 1 98 ? 4.133 13.445 6.236 1.00 92.62 98 TRP A C 1
ATOM 788 O O . TRP A 1 98 ? 4.651 12.368 6.528 1.00 92.62 98 TRP A O 1
ATOM 798 N N . VAL A 1 99 ? 3.118 13.522 5.372 1.00 93.50 99 VAL A N 1
ATOM 799 C CA . VAL A 1 99 ? 2.551 12.411 4.590 1.00 93.50 99 VAL A CA 1
ATOM 800 C C . VAL A 1 99 ? 2.528 12.786 3.107 1.00 93.50 99 VAL A C 1
ATOM 802 O O . VAL A 1 99 ? 2.548 13.966 2.769 1.00 93.50 99 VAL A O 1
ATOM 805 N N . GLY A 1 100 ? 2.456 11.806 2.202 1.00 91.75 100 GLY A N 1
ATOM 806 C CA . GLY A 1 100 ? 2.396 12.079 0.759 1.00 91.75 100 GLY A CA 1
ATOM 807 C C . GLY A 1 100 ? 3.252 11.157 -0.105 1.00 91.75 100 GLY A C 1
ATOM 808 O O . GLY A 1 100 ? 3.735 10.120 0.351 1.00 91.75 100 GLY A O 1
ATOM 809 N N . GLY A 1 101 ? 3.387 11.521 -1.381 1.00 92.69 101 GLY A N 1
ATOM 810 C CA . GLY A 1 101 ? 4.199 10.801 -2.365 1.00 92.69 101 GLY A CA 1
ATOM 811 C C . GLY A 1 101 ? 5.643 11.302 -2.398 1.00 92.69 101 GLY A C 1
ATOM 812 O O . GLY A 1 101 ? 5.879 12.500 -2.296 1.00 92.69 101 GLY A O 1
ATOM 813 N N . ASN A 1 102 ? 6.591 10.381 -2.546 1.00 91.94 102 ASN A N 1
ATOM 814 C CA . ASN A 1 102 ? 8.034 10.617 -2.546 1.00 91.94 102 ASN A CA 1
ATOM 815 C C . ASN A 1 102 ? 8.723 9.695 -3.566 1.00 91.94 102 ASN A C 1
ATOM 817 O O . ASN A 1 102 ? 8.155 8.684 -3.972 1.00 91.94 102 ASN A O 1
ATOM 821 N N . CYS A 1 103 ? 9.968 9.998 -3.927 1.00 93.38 103 CYS A N 1
ATOM 822 C CA . CYS A 1 103 ? 10.855 9.061 -4.621 1.00 93.38 103 CYS A CA 1
ATOM 823 C C . CYS A 1 103 ? 11.831 8.453 -3.603 1.00 93.38 103 CYS A C 1
ATOM 825 O O . CYS A 1 103 ? 12.375 9.179 -2.769 1.00 93.38 103 CYS A O 1
ATOM 827 N N . CYS A 1 104 ? 12.041 7.139 -3.645 1.00 92.75 104 CYS A N 1
ATOM 828 C CA . CYS A 1 104 ? 13.003 6.438 -2.800 1.00 92.75 104 CYS A CA 1
ATOM 829 C C . CYS A 1 104 ? 14.352 6.334 -3.518 1.00 92.75 104 CYS A C 1
ATOM 831 O O . CYS A 1 104 ? 14.436 5.811 -4.633 1.00 92.75 104 CYS A O 1
ATOM 833 N N . TYR A 1 105 ? 15.404 6.804 -2.851 1.00 89.62 105 TYR A N 1
ATOM 834 C CA . TYR A 1 105 ? 16.788 6.632 -3.281 1.00 89.62 105 TYR A CA 1
ATOM 835 C C . TYR A 1 105 ? 17.383 5.392 -2.619 1.00 89.62 105 TYR A C 1
ATOM 837 O O . TYR A 1 105 ? 17.027 5.051 -1.491 1.00 89.62 105 TYR A O 1
ATOM 845 N N . PHE A 1 106 ?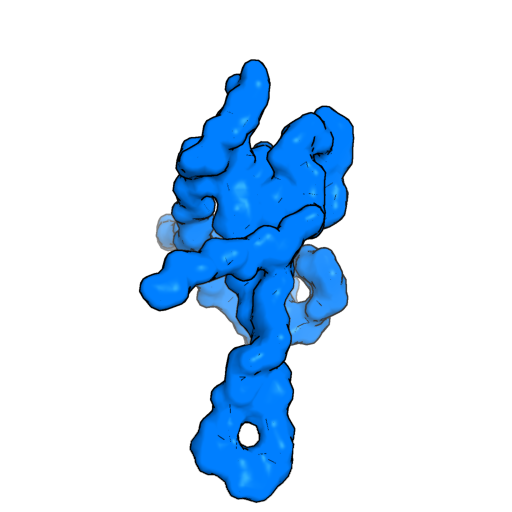 18.295 4.738 -3.326 1.00 82.56 106 PHE A N 1
ATOM 846 C CA . PHE A 1 106 ? 19.020 3.573 -2.836 1.00 82.56 106 PHE A CA 1
ATOM 847 C C . PHE A 1 106 ? 20.513 3.879 -2.868 1.00 82.56 106 PHE A C 1
ATOM 849 O O . PHE A 1 106 ? 20.970 4.657 -3.712 1.00 82.56 106 PHE A O 1
ATOM 856 N N . GLU A 1 107 ? 21.253 3.289 -1.934 1.00 83.56 107 GLU A N 1
ATOM 857 C CA . GLU A 1 107 ? 22.712 3.339 -1.956 1.00 83.56 107 GLU A CA 1
ATOM 858 C C . GLU A 1 107 ? 23.248 2.676 -3.232 1.00 83.56 107 GLU A C 1
ATOM 860 O O . GLU A 1 107 ? 22.583 1.831 -3.839 1.00 83.56 107 GLU A O 1
ATOM 865 N N . LYS A 1 108 ? 24.425 3.130 -3.666 1.00 69.94 108 LYS A N 1
ATOM 866 C CA . LYS A 1 108 ? 25.108 2.598 -4.847 1.00 69.94 108 LYS A CA 1
ATOM 867 C C . LYS A 1 108 ? 25.802 1.279 -4.556 1.00 69.94 108 LYS A C 1
ATOM 869 O O . LYS A 1 108 ? 26.417 1.183 -3.474 1.00 69.94 108 LYS A O 1
#

Radius of gyration: 17.31 Å; chains: 1; bounding box: 48×34×41 Å

Secondary structure (DSSP, 8-state):
--GGGEEEEESS-STTTT-BSS--HHHHHT-S-GGGEEEEE-------B--SSSPBEEEEEEEEE--TT-SSPEEEEEEEEEE-SSSSSGGGGTT-SS-EEEPPP---

pLDDT: mean 89.84, std 7.85, range [60.19, 97.06]